Protein AF-A0A976HAF5-F1 (afdb_monomer)

Structure (mmCIF, N/CA/C/O backbone):
data_AF-A0A976HAF5-F1
#
_entry.id   AF-A0A976HAF5-F1
#
loop_
_atom_site.group_PDB
_atom_site.id
_atom_site.type_symbol
_atom_site.label_atom_id
_atom_site.label_alt_id
_atom_site.label_comp_id
_atom_site.label_asym_id
_atom_site.label_entity_id
_atom_site.label_seq_id
_atom_site.pdbx_PDB_ins_code
_atom_site.Cartn_x
_atom_site.Cartn_y
_atom_site.Cartn_z
_atom_site.occupancy
_atom_site.B_iso_or_equiv
_atom_site.auth_seq_id
_atom_site.auth_comp_id
_atom_site.auth_asym_id
_atom_site.auth_atom_id
_atom_site.pdbx_PDB_model_num
ATOM 1 N N 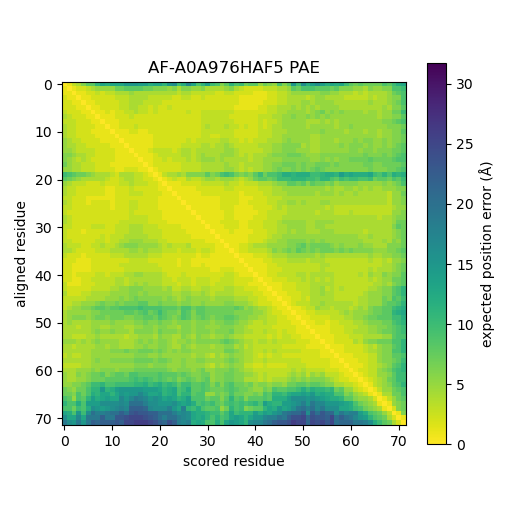. VAL A 1 1 ? 15.607 -2.670 -3.090 1.00 81.88 1 VAL A N 1
ATOM 2 C CA . VAL A 1 1 ? 14.225 -2.181 -2.876 1.00 81.88 1 VAL A CA 1
ATOM 3 C C . VAL A 1 1 ? 13.719 -2.640 -1.518 1.00 81.88 1 VAL A C 1
ATOM 5 O O . VAL A 1 1 ? 14.068 -3.746 -1.116 1.00 81.88 1 VAL A O 1
ATOM 8 N N . LYS A 1 2 ? 12.958 -1.802 -0.802 1.00 87.50 2 LYS A N 1
ATOM 9 C CA . LYS A 1 2 ? 12.490 -2.068 0.574 1.00 87.50 2 LYS A CA 1
ATOM 10 C C . LYS A 1 2 ? 10.955 -2.052 0.677 1.00 87.50 2 LYS A C 1
ATOM 12 O O . LYS A 1 2 ? 10.327 -1.344 -0.115 1.00 87.50 2 LYS A O 1
ATOM 17 N N . PRO A 1 3 ? 10.362 -2.786 1.632 1.00 91.19 3 PRO A N 1
ATOM 18 C CA . PRO A 1 3 ? 8.938 -2.683 1.937 1.00 91.19 3 PRO A CA 1
ATOM 19 C C . PRO A 1 3 ? 8.517 -1.257 2.257 1.00 91.19 3 PRO A C 1
ATOM 21 O O . PRO A 1 3 ? 9.292 -0.482 2.829 1.00 91.19 3 PRO A O 1
ATOM 24 N N . CYS A 1 4 ? 7.274 -0.931 1.922 1.00 94.19 4 CYS A N 1
ATOM 25 C CA . CYS A 1 4 ? 6.697 0.371 2.216 1.00 94.19 4 CYS A CA 1
ATOM 26 C C . CYS A 1 4 ? 5.963 0.327 3.562 1.00 94.19 4 CYS A C 1
ATOM 28 O O . CYS A 1 4 ? 4.995 -0.421 3.718 1.00 94.19 4 CYS A O 1
ATOM 30 N N . ALA A 1 5 ? 6.430 1.107 4.539 1.00 94.69 5 ALA A N 1
ATOM 31 C CA . ALA A 1 5 ? 5.686 1.335 5.773 1.00 94.69 5 ALA A CA 1
ATOM 32 C C . ALA A 1 5 ? 4.549 2.326 5.492 1.00 94.69 5 ALA A C 1
ATOM 34 O O . ALA A 1 5 ? 4.778 3.359 4.862 1.00 94.69 5 ALA A O 1
ATOM 35 N N . ARG A 1 6 ? 3.336 2.017 5.951 1.00 96.00 6 ARG A N 1
ATOM 36 C CA . ARG A 1 6 ? 2.161 2.875 5.777 1.00 96.00 6 ARG A CA 1
ATOM 37 C C . ARG A 1 6 ? 1.902 3.723 7.011 1.00 96.00 6 ARG A C 1
ATOM 39 O O . ARG A 1 6 ? 2.111 3.285 8.140 1.00 96.00 6 ARG A O 1
ATOM 46 N N . CYS A 1 7 ? 1.450 4.945 6.756 1.00 93.38 7 CYS A N 1
ATOM 47 C CA . CYS A 1 7 ? 1.022 5.913 7.755 1.00 93.38 7 CYS A CA 1
ATOM 48 C C . CYS A 1 7 ? -0.491 6.157 7.649 1.00 93.38 7 CYS A C 1
ATOM 50 O O . CYS A 1 7 ? -1.177 5.574 6.801 1.00 93.38 7 CYS A O 1
ATOM 52 N N . ILE A 1 8 ? -0.988 7.054 8.502 1.00 94.62 8 ILE A N 1
ATOM 53 C CA . ILE A 1 8 ? -2.402 7.431 8.611 1.00 94.62 8 ILE A CA 1
ATOM 54 C C . ILE A 1 8 ? -3.023 7.931 7.302 1.00 94.62 8 ILE A C 1
ATOM 56 O O . ILE A 1 8 ? -4.219 7.799 7.129 1.00 94.62 8 ILE A O 1
ATOM 60 N N . MET A 1 9 ? -2.239 8.406 6.329 1.00 95.00 9 MET A N 1
ATOM 61 C CA . MET A 1 9 ? -2.783 8.862 5.039 1.00 95.00 9 MET A CA 1
ATOM 62 C C . MET A 1 9 ? -3.603 7.794 4.307 1.00 95.00 9 MET A C 1
ATOM 64 O O . MET A 1 9 ? -4.488 8.119 3.531 1.00 95.00 9 MET A O 1
ATOM 68 N N . THR A 1 10 ? -3.347 6.512 4.578 1.00 93.88 10 THR A N 1
ATOM 69 C CA . THR A 1 10 ? -4.157 5.415 4.021 1.00 93.88 10 THR A CA 1
ATOM 70 C C . THR A 1 10 ? -5.580 5.330 4.582 1.00 93.88 10 THR A C 1
ATOM 72 O O . THR A 1 10 ? -6.376 4.576 4.037 1.00 93.88 10 THR A O 1
ATOM 75 N N . THR A 1 11 ? -5.898 6.069 5.649 1.00 95.50 11 THR A N 1
ATOM 76 C CA . THR A 1 11 ? -7.221 6.111 6.293 1.00 95.50 11 THR A CA 1
ATOM 77 C C . THR A 1 11 ? -8.012 7.375 5.935 1.00 95.50 11 THR A C 1
ATOM 79 O O . THR A 1 11 ? -9.073 7.615 6.509 1.00 95.50 11 THR A O 1
ATOM 82 N N . VAL A 1 12 ? -7.484 8.217 5.044 1.00 96.12 12 VAL A N 1
ATOM 83 C CA . VAL A 1 12 ? -8.160 9.421 4.550 1.00 96.12 12 VAL A CA 1
ATOM 84 C C . VAL A 1 12 ? -8.978 9.045 3.321 1.00 96.12 12 VAL A C 1
ATOM 86 O O . VAL A 1 12 ? -8.465 8.379 2.420 1.00 96.12 12 VAL A O 1
ATOM 89 N N . ASN A 1 13 ? -10.242 9.461 3.278 1.00 94.19 13 ASN A N 1
ATOM 90 C CA . ASN A 1 13 ? -11.071 9.309 2.091 1.00 94.19 13 ASN A CA 1
ATOM 91 C C . ASN A 1 13 ? -10.530 10.238 0.983 1.00 94.19 13 ASN A C 1
ATOM 93 O O . ASN A 1 13 ? -10.473 11.449 1.196 1.00 94.19 13 ASN A O 1
ATOM 97 N N . PRO A 1 14 ? -10.127 9.711 -0.187 1.00 93.62 14 PRO A N 1
ATOM 98 C CA . PRO A 1 14 ? -9.550 10.527 -1.251 1.00 93.62 14 PRO A CA 1
ATOM 99 C C . PRO A 1 14 ? -10.549 11.493 -1.907 1.00 93.62 14 PRO A C 1
ATOM 101 O O . PRO A 1 14 ? -10.110 12.478 -2.493 1.00 93.62 14 PRO A O 1
ATOM 104 N N . GLU A 1 15 ? -11.856 11.235 -1.823 1.00 96.19 15 GLU A N 1
ATOM 105 C CA . GLU A 1 15 ? -12.894 12.095 -2.409 1.00 96.19 15 GLU A CA 1
ATOM 106 C C . GLU A 1 15 ? -13.252 13.269 -1.491 1.00 96.19 15 GLU A C 1
ATOM 108 O O . GLU A 1 15 ? -13.442 14.385 -1.968 1.00 96.19 15 GLU A O 1
ATOM 113 N N . THR A 1 16 ? -13.321 13.034 -0.174 1.00 95.62 16 THR A N 1
ATOM 114 C CA . THR A 1 16 ? -13.767 14.049 0.800 1.00 95.62 16 THR A CA 1
ATOM 115 C C . THR A 1 16 ? -12.628 14.696 1.587 1.00 95.62 16 THR A C 1
ATOM 117 O O . THR A 1 16 ? -12.809 15.757 2.175 1.00 95.62 16 THR A O 1
ATOM 120 N N . GLY A 1 17 ? -11.449 14.070 1.634 1.00 95.06 17 GLY A N 1
ATOM 121 C CA . GLY A 1 17 ? -10.326 14.506 2.471 1.00 95.06 17 GLY A CA 1
ATOM 122 C C . GLY A 1 17 ? -10.509 14.218 3.967 1.00 95.06 17 GLY A C 1
ATOM 123 O O . GLY A 1 17 ? -9.649 14.574 4.773 1.00 95.06 17 GLY A O 1
ATOM 124 N N . GLU A 1 18 ? -11.600 13.560 4.356 1.00 96.25 18 GLU A N 1
ATOM 125 C CA . GLU A 1 18 ? -11.913 13.276 5.755 1.00 96.25 18 GLU A CA 1
ATOM 126 C C . GLU A 1 18 ? -11.244 11.989 6.247 1.00 96.25 18 GLU A C 1
ATOM 128 O O . GLU A 1 18 ? -11.047 11.023 5.505 1.00 96.25 18 GLU A O 1
ATOM 133 N N . ILE A 1 19 ? -10.915 11.946 7.538 1.00 95.19 19 ILE A N 1
ATOM 134 C CA . ILE A 1 19 ? -10.360 10.747 8.172 1.00 95.19 19 ILE A CA 1
ATOM 135 C C . ILE A 1 19 ? -11.500 9.753 8.428 1.00 95.19 19 ILE A C 1
ATOM 137 O O . ILE A 1 19 ? -12.313 9.950 9.327 1.00 95.19 19 ILE A O 1
ATOM 141 N N . ALA A 1 20 ? -11.508 8.633 7.703 1.00 90.69 20 ALA A N 1
ATOM 142 C CA . ALA A 1 20 ? -12.542 7.594 7.770 1.00 90.69 20 ALA A CA 1
ATOM 143 C C . ALA A 1 20 ? -12.364 6.606 8.951 1.00 90.69 20 ALA A C 1
ATOM 145 O O . ALA A 1 20 ? -12.893 5.494 8.947 1.00 90.69 20 ALA A O 1
ATOM 146 N N . GLY A 1 21 ? -11.589 6.984 9.972 1.00 92.56 21 GLY A N 1
ATOM 147 C CA . GLY A 1 21 ? -11.278 6.157 11.139 1.00 92.56 21 GLY A CA 1
ATOM 148 C C . GLY A 1 21 ? -9.895 5.498 11.083 1.00 92.56 21 GLY A C 1
ATOM 149 O O . GLY A 1 21 ? -8.911 6.121 10.695 1.00 92.56 21 GLY A O 1
ATOM 150 N N . LYS A 1 22 ? -9.791 4.249 11.565 1.00 93.88 22 LYS A N 1
ATOM 151 C CA . LYS A 1 22 ? -8.506 3.527 11.746 1.00 93.88 22 LYS A CA 1
ATOM 152 C C . LYS A 1 22 ? -8.226 2.462 10.681 1.00 93.88 22 LYS A C 1
ATOM 154 O O . LYS A 1 22 ? -7.147 1.866 10.684 1.00 93.88 22 LYS A O 1
ATOM 159 N N . GLU A 1 23 ? -9.185 2.187 9.806 1.00 95.44 23 GLU A N 1
ATOM 160 C CA . GLU A 1 23 ? -9.006 1.245 8.702 1.00 95.44 23 GLU A CA 1
ATOM 161 C C . GLU A 1 23 ? -8.376 1.946 7.491 1.00 95.44 23 GLU A C 1
ATOM 163 O O . GLU A 1 23 ? -8.629 3.132 7.290 1.00 95.44 23 GLU A O 1
ATOM 168 N N . PRO A 1 24 ? -7.524 1.254 6.706 1.00 95.38 24 PRO A N 1
ATOM 169 C CA . PRO A 1 24 ? -7.200 -0.181 6.767 1.00 95.38 24 PRO A CA 1
ATOM 170 C C . PRO A 1 24 ? -6.030 -0.543 7.707 1.00 95.38 24 PRO A C 1
ATOM 172 O O . PRO A 1 24 ? -5.614 -1.704 7.775 1.00 95.38 24 PRO A O 1
ATOM 175 N N . LEU A 1 25 ? -5.439 0.430 8.412 1.00 96.31 25 LEU A N 1
ATOM 176 C CA . LEU A 1 25 ? -4.246 0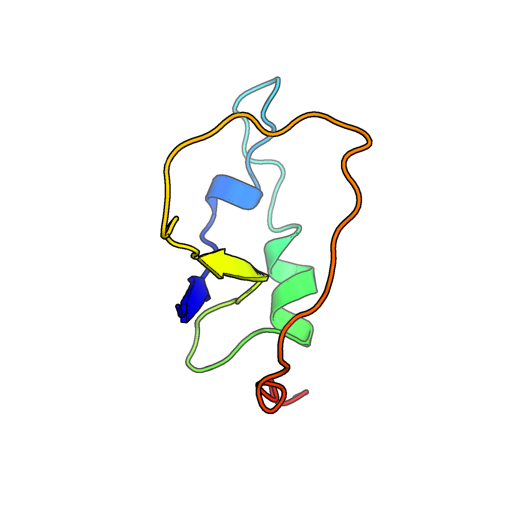.198 9.237 1.00 96.31 25 LEU A CA 1
ATOM 177 C C . LEU A 1 25 ? -4.503 -0.763 10.397 1.00 96.31 25 LEU A C 1
ATOM 179 O O . LEU A 1 25 ? -3.637 -1.587 10.690 1.00 96.31 25 LEU A O 1
ATOM 183 N N . LYS A 1 26 ? -5.672 -0.686 11.042 1.00 95.50 26 LYS A N 1
ATOM 184 C CA . LYS A 1 26 ? -6.047 -1.609 12.121 1.00 95.50 26 LYS A CA 1
ATOM 185 C C . LYS A 1 26 ? -6.068 -3.056 11.620 1.00 95.50 26 LYS A C 1
ATOM 187 O O . LYS A 1 26 ? -5.427 -3.900 12.243 1.00 95.50 26 LYS A O 1
ATOM 192 N N . THR A 1 27 ? -6.685 -3.328 10.470 1.00 95.31 27 THR A N 1
ATOM 193 C CA . THR A 1 27 ? -6.655 -4.665 9.855 1.00 95.31 27 THR A CA 1
ATOM 194 C C . THR A 1 27 ? -5.235 -5.097 9.490 1.00 95.31 27 THR A C 1
ATOM 196 O O . THR A 1 27 ? -4.791 -6.175 9.887 1.00 95.31 27 THR A O 1
ATOM 199 N N . LEU A 1 28 ? -4.475 -4.252 8.787 1.00 95.00 28 LEU A N 1
ATOM 200 C CA . LEU A 1 28 ? -3.097 -4.568 8.390 1.00 95.00 28 LEU A CA 1
ATOM 201 C C . LEU A 1 28 ? -2.170 -4.811 9.590 1.00 95.00 28 LEU A C 1
ATOM 203 O O . LEU A 1 28 ? -1.232 -5.604 9.490 1.00 95.00 28 LEU A O 1
ATOM 207 N N . ALA A 1 29 ? -2.421 -4.162 10.728 1.00 94.50 29 ALA A N 1
ATOM 208 C CA . ALA A 1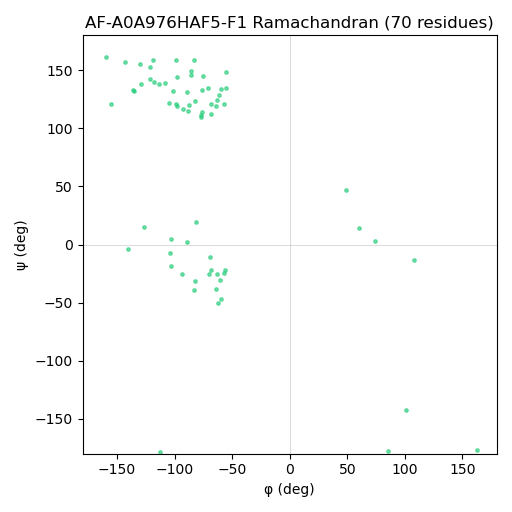 29 ? -1.621 -4.336 11.932 1.00 94.50 29 ALA A CA 1
ATOM 209 C C . ALA A 1 29 ? -1.681 -5.763 12.500 1.00 94.50 29 ALA A C 1
ATOM 211 O O . ALA A 1 29 ? -0.724 -6.173 13.152 1.00 94.50 29 ALA A O 1
ATOM 212 N N . THR A 1 30 ? -2.753 -6.517 12.231 1.00 94.75 30 THR A N 1
ATOM 213 C CA . THR A 1 30 ? -2.923 -7.885 12.752 1.00 94.75 30 THR A CA 1
ATOM 214 C C . THR A 1 30 ? -1.962 -8.897 12.117 1.00 94.75 30 THR A C 1
ATOM 216 O O . THR A 1 30 ? -1.611 -9.879 12.755 1.00 94.75 30 THR A O 1
ATOM 219 N N . TYR A 1 31 ? -1.467 -8.648 10.896 1.00 92.75 31 TYR A N 1
ATOM 220 C CA . TYR A 1 31 ? -0.608 -9.611 10.184 1.00 92.75 31 TYR A CA 1
ATOM 221 C C . TYR A 1 31 ? 0.571 -9.002 9.410 1.00 92.75 31 TYR A C 1
ATOM 223 O O . TYR A 1 31 ? 1.375 -9.732 8.828 1.00 92.75 31 TYR A O 1
ATOM 231 N N . ARG A 1 32 ? 0.702 -7.669 9.365 1.00 93.06 32 ARG A N 1
ATOM 232 C CA . ARG A 1 32 ? 1.812 -6.969 8.686 1.00 93.06 32 ARG A CA 1
ATOM 233 C C . ARG A 1 32 ? 2.555 -5.967 9.570 1.00 93.06 32 ARG A C 1
ATOM 235 O O . ARG A 1 32 ? 3.300 -5.129 9.053 1.00 93.06 32 ARG A O 1
ATOM 242 N N . LYS A 1 33 ? 2.371 -6.027 10.894 1.00 92.75 33 LYS A N 1
ATOM 243 C CA . LYS A 1 33 ? 3.089 -5.171 11.848 1.00 92.75 33 LYS A CA 1
ATOM 244 C C . LYS A 1 33 ? 4.418 -5.803 12.261 1.00 92.75 33 LYS A C 1
ATOM 246 O O . LYS A 1 33 ? 4.440 -6.863 12.871 1.00 92.75 33 LYS A O 1
ATOM 251 N N . VAL A 1 34 ? 5.527 -5.116 11.994 1.00 91.12 34 VAL A N 1
ATOM 252 C CA . VAL A 1 34 ? 6.878 -5.500 12.444 1.00 91.12 34 VAL A CA 1
ATOM 253 C C . VAL A 1 34 ? 7.590 -4.256 12.963 1.00 91.12 34 VAL A C 1
ATOM 255 O O . VAL A 1 34 ? 7.545 -3.209 12.321 1.00 91.12 34 VAL A O 1
ATOM 258 N N . ASN A 1 35 ? 8.230 -4.341 14.135 1.00 90.81 35 ASN A N 1
ATOM 259 C CA . ASN A 1 35 ? 8.955 -3.222 14.763 1.00 90.81 35 ASN A CA 1
ATOM 260 C C . ASN A 1 35 ? 8.132 -1.918 14.811 1.00 90.81 35 ASN A C 1
ATOM 262 O O . ASN A 1 35 ? 8.593 -0.848 14.418 1.00 90.81 35 ASN A O 1
ATOM 266 N N . ASN A 1 36 ? 6.870 -2.039 15.236 1.00 90.25 36 ASN A N 1
ATOM 267 C CA . ASN A 1 36 ? 5.880 -0.960 15.319 1.00 90.25 36 ASN A CA 1
ATOM 268 C C . ASN A 1 36 ? 5.540 -0.246 13.993 1.00 90.25 36 ASN A C 1
ATOM 270 O O . ASN A 1 36 ? 4.895 0.799 14.005 1.00 90.25 36 ASN A O 1
ATOM 274 N N . LYS A 1 37 ? 5.917 -0.822 12.847 1.00 93.00 37 LYS A N 1
ATOM 275 C CA . LYS A 1 37 ? 5.580 -0.325 11.509 1.00 93.00 37 LYS A CA 1
ATOM 276 C C . LYS A 1 37 ? 4.651 -1.308 10.812 1.00 93.00 37 LYS A C 1
ATOM 278 O O . LYS A 1 37 ? 4.854 -2.517 10.892 1.00 93.00 37 LYS A O 1
ATOM 283 N N . ILE A 1 38 ? 3.636 -0.785 10.134 1.00 95.00 38 ILE A N 1
ATOM 284 C CA . ILE A 1 38 ? 2.681 -1.576 9.353 1.00 95.00 38 ILE A CA 1
ATOM 285 C C . ILE A 1 38 ? 3.133 -1.531 7.896 1.00 95.00 38 ILE A C 1
ATOM 287 O O . ILE A 1 38 ? 3.231 -0.448 7.319 1.00 95.00 38 ILE A O 1
ATOM 291 N N . PHE A 1 39 ? 3.440 -2.683 7.302 1.00 94.62 39 PHE A N 1
ATOM 292 C CA . PHE A 1 39 ? 3.980 -2.750 5.943 1.00 94.62 39 PHE A CA 1
ATOM 293 C C . PHE A 1 39 ? 2.915 -3.141 4.917 1.00 94.62 39 PHE A C 1
ATOM 295 O O . PHE A 1 39 ? 2.195 -4.118 5.103 1.00 94.62 39 PHE A O 1
ATOM 302 N N . PHE A 1 40 ? 2.833 -2.410 3.803 1.00 94.69 40 PHE A N 1
ATOM 303 C CA . PHE A 1 40 ? 1.982 -2.777 2.669 1.00 94.69 40 PHE A CA 1
ATOM 304 C C . PHE A 1 40 ? 2.504 -2.180 1.356 1.00 94.69 40 PHE A C 1
ATOM 306 O O . PHE A 1 40 ? 2.604 -0.959 1.200 1.00 94.69 40 PHE A O 1
ATOM 313 N N . GLY A 1 41 ? 2.807 -3.053 0.394 1.00 92.94 41 GLY A N 1
ATOM 314 C CA . GLY A 1 41 ? 3.434 -2.693 -0.877 1.00 92.94 41 GLY A CA 1
ATOM 315 C C . GLY A 1 41 ? 4.964 -2.619 -0.810 1.00 92.94 41 GLY A C 1
ATOM 316 O O . GLY A 1 41 ? 5.590 -2.89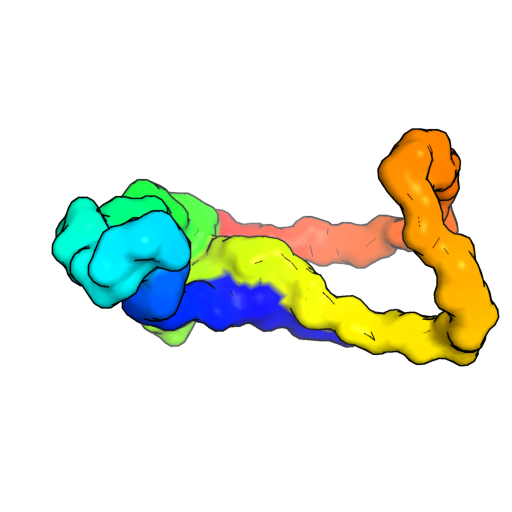7 0.216 1.00 92.94 41 GLY A O 1
ATOM 317 N N . GLN A 1 42 ? 5.567 -2.242 -1.935 1.00 92.19 42 GLN A N 1
ATOM 318 C CA . GLN A 1 42 ? 7.008 -2.290 -2.164 1.00 92.19 42 GLN A CA 1
ATOM 319 C C . GLN A 1 42 ? 7.470 -0.994 -2.832 1.00 92.19 42 GLN A C 1
ATOM 321 O O . GLN A 1 42 ? 6.893 -0.583 -3.834 1.00 92.19 42 GLN A O 1
ATOM 326 N N . ASN A 1 43 ? 8.541 -0.381 -2.325 1.00 92.25 43 ASN A N 1
ATOM 327 C CA . ASN A 1 43 ? 9.167 0.750 -3.010 1.00 92.25 43 ASN A CA 1
ATOM 328 C C . ASN A 1 43 ? 10.099 0.212 -4.093 1.00 92.25 43 ASN A C 1
ATOM 330 O O . ASN A 1 43 ? 11.010 -0.548 -3.758 1.00 92.25 43 ASN A O 1
ATOM 334 N N . ILE A 1 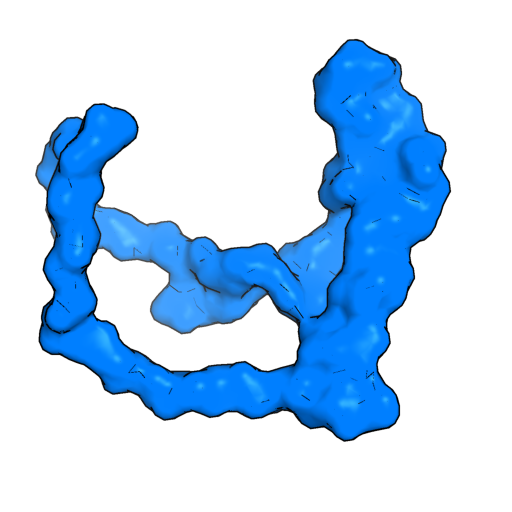44 ? 9.903 0.608 -5.349 1.00 91.56 44 ILE A N 1
ATOM 335 C CA . ILE A 1 44 ? 10.708 0.176 -6.499 1.00 91.56 44 ILE A CA 1
ATOM 336 C C . ILE A 1 44 ? 11.404 1.360 -7.173 1.00 91.56 44 ILE A C 1
ATOM 338 O O . ILE A 1 44 ? 11.006 2.503 -6.989 1.00 91.56 44 ILE A O 1
ATOM 342 N N . ILE A 1 45 ? 12.469 1.066 -7.916 1.00 93.00 45 ILE A N 1
ATOM 343 C CA . ILE A 1 45 ? 13.225 2.033 -8.719 1.00 93.00 45 ILE A CA 1
ATOM 344 C C . ILE A 1 45 ? 13.339 1.432 -10.117 1.00 93.00 45 ILE A C 1
ATOM 346 O O . ILE A 1 45 ? 13.567 0.224 -10.247 1.00 93.00 45 ILE A O 1
ATOM 350 N N . THR A 1 46 ? 13.156 2.251 -11.146 1.00 92.75 46 THR A N 1
ATOM 351 C CA . THR A 1 46 ? 13.292 1.827 -12.539 1.00 92.75 46 THR A CA 1
ATOM 352 C C . THR A 1 46 ? 14.768 1.668 -12.905 1.00 92.75 46 THR A C 1
ATOM 354 O O . THR A 1 46 ? 15.632 2.386 -12.406 1.00 92.75 46 THR A O 1
ATOM 357 N N . ARG A 1 47 ? 15.082 0.684 -13.754 1.00 91.81 47 ARG A N 1
ATOM 358 C CA . ARG A 1 47 ? 16.441 0.510 -14.303 1.00 91.81 47 ARG A CA 1
ATOM 359 C C . ARG A 1 47 ? 16.615 1.209 -15.648 1.00 91.81 47 ARG A C 1
ATOM 361 O O . ARG A 1 47 ? 17.732 1.541 -16.018 1.00 91.81 47 ARG A O 1
ATOM 368 N N . THR A 1 48 ? 15.514 1.402 -16.361 1.00 94.88 48 THR A N 1
ATOM 369 C CA . THR A 1 48 ? 15.437 2.000 -17.692 1.00 94.88 48 THR A CA 1
ATOM 370 C C . THR A 1 48 ? 14.174 2.849 -17.784 1.00 94.88 48 THR A C 1
ATOM 372 O O . THR A 1 48 ? 13.223 2.645 -17.023 1.00 94.88 48 THR A O 1
ATOM 375 N N . THR A 1 49 ? 14.168 3.807 -18.706 1.00 96.12 49 THR A N 1
ATOM 376 C CA . THR A 1 49 ? 12.980 4.587 -19.066 1.00 96.12 49 THR A CA 1
ATOM 377 C C . THR A 1 49 ? 12.121 3.820 -20.074 1.00 96.12 49 THR A C 1
ATOM 379 O O . THR A 1 49 ? 12.593 2.893 -20.733 1.00 96.12 49 THR A O 1
ATOM 382 N N . GLY A 1 50 ? 10.842 4.178 -20.165 1.00 94.69 50 GLY A N 1
ATOM 383 C CA . GLY A 1 50 ? 9.881 3.553 -21.069 1.00 94.69 50 GLY A CA 1
ATOM 384 C C . GLY A 1 50 ? 8.443 3.870 -20.666 1.00 94.69 50 GLY A C 1
ATOM 385 O O . GLY A 1 50 ? 8.216 4.596 -19.695 1.00 94.69 50 GLY A O 1
ATOM 386 N N . THR A 1 51 ? 7.490 3.297 -21.397 1.00 96.19 51 THR A N 1
ATOM 387 C CA . THR A 1 51 ? 6.052 3.450 -21.145 1.00 96.19 51 THR A CA 1
ATOM 388 C C . THR A 1 51 ? 5.485 2.144 -20.597 1.00 96.19 51 THR A C 1
ATOM 390 O O . THR A 1 51 ? 5.853 1.072 -21.068 1.00 96.19 51 THR A O 1
ATOM 393 N N . LEU A 1 52 ? 4.602 2.249 -19.604 1.00 94.56 52 LEU A N 1
ATOM 394 C CA . LEU A 1 52 ? 3.800 1.144 -19.081 1.00 94.56 52 LEU A CA 1
ATOM 395 C C . LEU A 1 52 ? 2.324 1.459 -19.306 1.00 94.56 52 LEU A C 1
ATOM 397 O O . LEU A 1 52 ? 1.903 2.603 -19.108 1.00 94.56 52 LEU A O 1
ATOM 401 N N . GLN A 1 53 ? 1.547 0.453 -19.685 1.00 97.56 53 GLN A N 1
ATOM 402 C CA . GLN A 1 53 ? 0.114 0.566 -19.923 1.00 97.56 53 GLN A CA 1
ATOM 403 C C . GLN A 1 53 ? -0.664 -0.531 -19.194 1.00 97.56 53 GLN A C 1
ATOM 405 O O . GLN A 1 53 ? -0.153 -1.602 -18.859 1.00 97.56 53 GLN A O 1
ATOM 410 N N . VAL A 1 54 ? -1.939 -0.248 -18.921 1.00 97.62 54 VAL A N 1
ATOM 411 C CA . VAL A 1 54 ? -2.860 -1.255 -18.390 1.00 97.62 54 VAL A CA 1
ATOM 412 C C . VAL A 1 54 ? -3.008 -2.362 -19.434 1.00 97.62 54 VAL A C 1
ATOM 414 O O . VAL A 1 54 ? -3.372 -2.088 -20.571 1.00 97.62 54 VAL A O 1
ATOM 417 N N . GLY A 1 55 ? -2.727 -3.603 -19.035 1.00 97.81 55 GLY A N 1
ATOM 418 C CA . GLY A 1 55 ? -2.734 -4.770 -19.924 1.00 97.81 55 GLY A CA 1
ATOM 419 C C . GLY A 1 55 ? -1.345 -5.326 -20.244 1.00 97.81 55 GLY A C 1
ATOM 420 O O . GLY A 1 55 ? -1.252 -6.462 -20.707 1.00 97.81 55 GLY A O 1
ATOM 421 N N . ASP A 1 56 ? -0.270 -4.593 -19.935 1.00 97.38 56 ASP A N 1
ATOM 422 C CA . ASP A 1 56 ? 1.092 -5.089 -20.134 1.00 97.38 56 ASP A CA 1
ATOM 423 C C . ASP A 1 56 ? 1.354 -6.372 -19.331 1.00 97.38 56 ASP A C 1
ATOM 425 O O . ASP A 1 56 ? 1.064 -6.475 -18.133 1.00 97.38 56 ASP A O 1
ATOM 429 N N . SER A 1 57 ? 1.956 -7.366 -19.988 1.00 97.00 57 SER A N 1
ATOM 430 C CA . SER A 1 57 ? 2.296 -8.632 -19.340 1.00 97.00 57 SER A CA 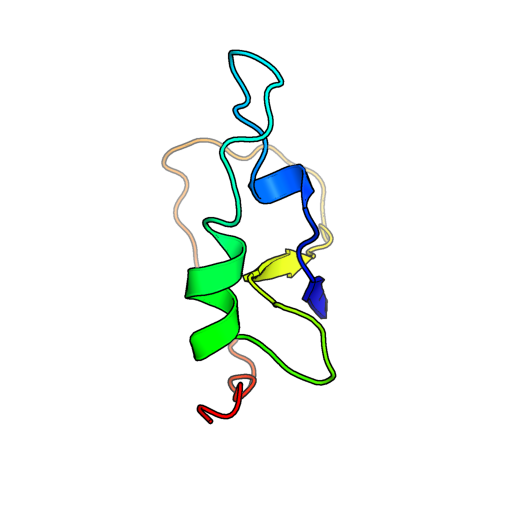1
ATOM 431 C C . SER A 1 57 ? 3.446 -8.457 -18.342 1.00 97.00 57 SER A C 1
ATOM 433 O O . SER A 1 57 ? 4.482 -7.871 -18.662 1.00 97.00 57 SER A O 1
ATOM 435 N N . VAL A 1 58 ? 3.312 -9.038 -17.149 1.00 95.50 58 VAL A N 1
ATOM 436 C CA . VAL A 1 58 ? 4.371 -9.030 -16.131 1.00 95.50 58 VAL A CA 1
ATOM 437 C C . VAL A 1 58 ? 5.135 -10.352 -16.161 1.00 95.50 58 VAL A C 1
ATOM 439 O O . VAL A 1 58 ? 4.571 -11.415 -15.904 1.00 95.50 58 VAL A O 1
ATOM 442 N N . ARG A 1 59 ? 6.449 -10.293 -16.406 1.00 95.81 59 ARG A N 1
ATOM 443 C CA . ARG A 1 59 ? 7.347 -11.455 -16.321 1.00 95.81 59 ARG A CA 1
ATOM 444 C C . ARG A 1 59 ? 8.192 -11.398 -15.049 1.00 95.81 59 ARG A C 1
ATOM 446 O O . ARG A 1 59 ? 8.967 -10.467 -14.843 1.00 95.81 59 ARG A O 1
ATOM 453 N N . VAL A 1 60 ? 8.095 -12.427 -14.208 1.00 94.62 60 VAL A N 1
ATOM 454 C CA . VAL A 1 60 ? 8.944 -12.558 -13.014 1.00 94.62 60 VAL A CA 1
ATOM 455 C C . VAL A 1 60 ? 10.335 -13.037 -13.431 1.00 94.62 60 VAL A C 1
ATOM 457 O O . VAL A 1 60 ? 10.496 -14.186 -13.825 1.00 94.62 60 VAL A O 1
ATOM 460 N N . MET A 1 61 ? 11.343 -12.167 -13.327 1.00 94.12 61 MET A N 1
ATOM 461 C CA . MET A 1 61 ? 12.731 -12.513 -13.674 1.00 94.12 61 MET A CA 1
ATOM 462 C C . MET A 1 61 ? 13.479 -13.238 -12.548 1.00 94.12 61 MET A C 1
ATOM 464 O O . MET A 1 61 ? 14.367 -14.040 -12.803 1.00 94.12 61 MET A O 1
ATOM 468 N N . SER A 1 62 ? 13.154 -12.937 -11.289 1.00 93.12 62 SER A N 1
ATOM 469 C CA . SER A 1 62 ? 13.726 -13.597 -10.112 1.00 93.12 62 SER A CA 1
ATOM 470 C C . SER A 1 62 ? 12.821 -13.406 -8.895 1.00 93.12 62 SER A C 1
ATOM 472 O O . SER A 1 62 ? 11.963 -12.519 -8.872 1.00 93.12 62 SER A O 1
ATOM 474 N N . ARG A 1 63 ? 12.999 -14.245 -7.870 1.00 90.88 63 ARG A N 1
ATOM 475 C CA . ARG A 1 63 ? 12.278 -14.157 -6.593 1.00 90.88 63 ARG A CA 1
ATOM 476 C C . ARG A 1 63 ? 13.279 -13.992 -5.458 1.00 90.88 63 ARG A C 1
ATOM 478 O O . ARG A 1 63 ? 14.344 -14.597 -5.473 1.00 90.88 63 ARG A O 1
ATOM 485 N N . LYS A 1 64 ? 12.922 -13.183 -4.463 1.00 84.12 64 LYS A N 1
ATOM 486 C CA . LYS A 1 64 ? 13.642 -13.121 -3.185 1.00 84.12 64 LYS A CA 1
ATOM 487 C C . LYS A 1 64 ? 12.914 -13.958 -2.146 1.00 84.12 64 LYS A C 1
ATOM 489 O O . LYS A 1 64 ? 11.711 -14.191 -2.273 1.00 84.12 64 LYS A O 1
ATOM 494 N N . GLN A 1 65 ? 13.638 -14.365 -1.107 1.00 83.06 65 GLN A N 1
ATOM 495 C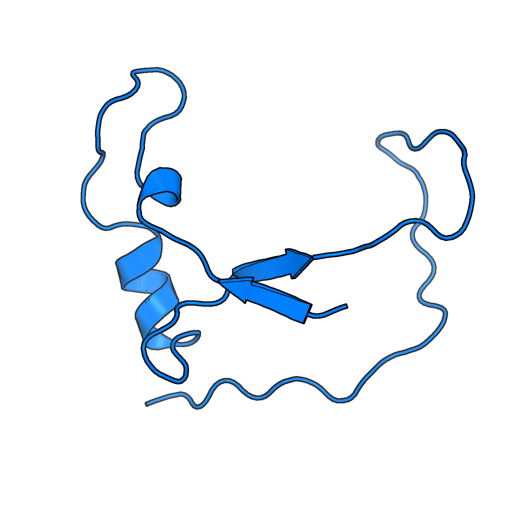 CA . GLN A 1 65 ? 13.030 -15.000 0.053 1.00 83.06 65 GLN A CA 1
ATOM 496 C C . GLN A 1 65 ? 11.935 -14.092 0.621 1.00 83.06 65 GLN A C 1
ATOM 498 O O . GLN A 1 65 ? 12.100 -12.871 0.721 1.00 83.06 65 GLN A O 1
ATOM 503 N N . ARG A 1 66 ? 10.787 -14.693 0.937 1.00 75.88 66 ARG A N 1
ATOM 504 C CA . ARG A 1 66 ? 9.632 -13.971 1.461 1.00 75.88 66 ARG A CA 1
ATOM 505 C C . ARG A 1 66 ? 10.020 -13.324 2.785 1.00 75.88 66 ARG A C 1
ATOM 507 O O . ARG A 1 66 ? 10.511 -14.000 3.681 1.00 75.88 66 ARG A O 1
ATOM 514 N N . GLN A 1 67 ? 9.768 -12.026 2.920 1.00 69.44 67 GLN A N 1
ATOM 515 C CA . GLN A 1 67 ? 9.825 -11.396 4.232 1.00 69.44 67 GLN A CA 1
ATOM 516 C C . GLN A 1 67 ? 8.669 -11.927 5.069 1.00 69.44 67 GLN A C 1
ATOM 518 O O . GLN A 1 67 ? 7.497 -11.697 4.759 1.00 69.44 67 GLN A O 1
ATOM 523 N N . THR A 1 68 ? 9.016 -12.686 6.098 1.00 69.25 68 THR A N 1
ATOM 524 C CA . THR A 1 68 ? 8.068 -13.189 7.081 1.00 69.25 68 THR A CA 1
ATOM 525 C C . THR 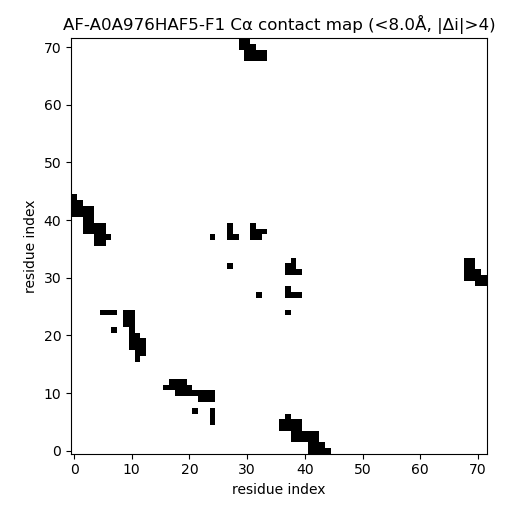A 1 68 ? 7.700 -12.037 8.008 1.00 69.25 68 THR A C 1
ATOM 527 O O . THR A 1 68 ? 8.540 -11.512 8.734 1.00 69.25 68 THR A O 1
ATOM 530 N N . PHE A 1 69 ? 6.439 -11.619 7.963 1.00 69.56 69 PHE A N 1
ATOM 531 C CA . PHE A 1 69 ? 5.850 -10.790 9.006 1.00 69.56 69 PHE A CA 1
ATOM 532 C C . PHE A 1 69 ? 5.306 -11.780 10.035 1.00 69.56 69 PHE A C 1
ATOM 534 O O . PHE A 1 69 ? 4.461 -12.600 9.680 1.00 69.56 69 PHE A O 1
ATOM 541 N N . SER A 1 70 ? 5.854 -11.797 11.254 1.00 57.22 70 SER A N 1
ATOM 542 C CA . SER A 1 70 ? 5.330 -12.679 12.303 1.00 57.22 70 SER A CA 1
ATOM 543 C C . SER A 1 70 ? 3.855 -12.364 12.516 1.00 57.22 70 SER A C 1
ATOM 545 O O . SER A 1 70 ? 3.513 -11.229 12.848 1.00 57.22 70 SER A O 1
ATOM 547 N N . LEU A 1 71 ? 3.006 -13.373 12.331 1.00 53.41 71 LEU A N 1
ATOM 548 C CA . LEU A 1 71 ? 1.673 -13.381 12.914 1.00 53.41 71 LEU A CA 1
ATOM 549 C C . LEU A 1 71 ? 1.889 -13.409 14.432 1.00 53.41 71 LEU A C 1
ATOM 551 O O . LEU A 1 71 ? 2.590 -14.293 14.926 1.00 53.41 71 LEU A O 1
ATOM 555 N N . LYS A 1 72 ? 1.404 -12.388 15.137 1.00 50.00 72 LYS A N 1
ATOM 556 C CA . LYS A 1 72 ? 1.233 -12.453 16.589 1.00 50.00 72 LYS A CA 1
ATOM 557 C C . LYS A 1 72 ? -0.192 -12.876 16.878 1.00 50.00 72 LYS A C 1
ATOM 559 O O . LYS A 1 72 ? -1.075 -12.412 16.124 1.00 50.00 72 LYS A O 1
#

Sequence (72 aa):
VKPCARCIMTTVNPETGEIAGKEPLKTLATYRKVNNKIFFGQNIITRTTGTLQVGDSVRVMSRKQRQTFSLK

Secondary structure (DSSP, 8-state):
--EEEE-GGGGB-TTT--B--STTHHHHHHHHEETTEEEEEE----SS-----TTPPP-----PPP------

Foldseek 3Di:
DAFDFDDQVVQADPVPRDRVPCPPVVVQCQFQADPNTRTDDDDDDDPDDDDDDPPDDDDDPDDDDDDGRDRD

Mean predicted aligned error: 5.0 Å

pLDDT: mean 90.75, std 9.81, range [50.0, 97.81]

Solvent-accessible surface area (backbone atoms only — not comparable to full-atom values): 4920 Å² total; per-residue (Å²): 125,52,76,26,70,60,62,71,74,70,18,39,38,87,90,78,70,44,74,72,60,61,48,58,56,59,67,43,44,58,53,28,37,52,96,96,36,32,52,6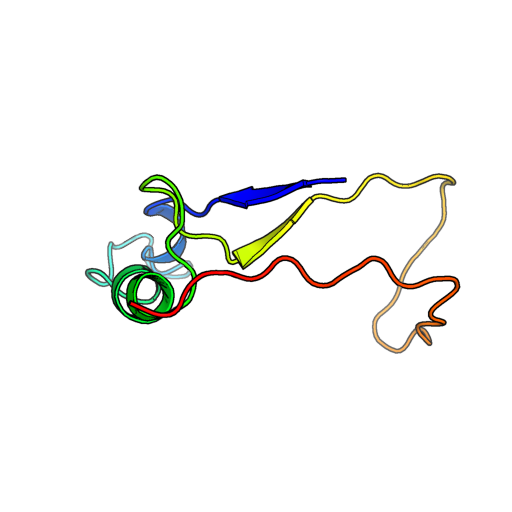5,68,70,48,79,80,80,93,67,89,85,88,86,61,95,84,67,85,85,78,86,87,76,83,74,85,79,85,81,51,64,70,115

Radius of gyration: 15.84 Å; Cα contacts (8 Å, |Δi|>4): 73; chains: 1; bounding box: 30×30×38 Å